Protein AF-A0A8B6H8F3-F1 (afdb_monomer_lite)

Sequence (132 aa):
MKYHPSCLAAVYNKERSKRQTDIESSCTQEETIMKETGLAELVHSTRLKDKLLQKMPELEAHLKGRDVLLMFEKDIGPAIAFACDYNDTMHMAKTAEMIRCQLATTKTTFSGSLVSDDIDDSIPPPLLQLVK

pLDDT: mean 70.2, std 11.91, range [37.97, 85.44]

Organism: Mytilus galloprovincialis (NCBI:txid29158)

Structure (mmCIF, N/CA/C/O backbone):
data_AF-A0A8B6H8F3-F1
#
_entry.id   AF-A0A8B6H8F3-F1
#
loop_
_atom_site.group_PDB
_atom_site.id
_atom_site.type_symbol
_atom_site.label_atom_id
_atom_site.label_alt_id
_atom_site.label_comp_id
_atom_site.label_asym_id
_atom_site.label_entity_id
_atom_site.label_seq_id
_atom_site.pdbx_PDB_ins_code
_atom_site.Cartn_x
_atom_site.Cartn_y
_atom_site.Cartn_z
_atom_site.occupancy
_atom_site.B_iso_or_equiv
_atom_site.auth_seq_id
_atom_site.auth_comp_id
_atom_site.auth_asym_id
_atom_site.auth_atom_id
_atom_site.pdbx_PDB_model_num
ATOM 1 N N . MET A 1 1 ? 35.974 -0.653 16.457 1.00 53.94 1 MET A N 1
ATOM 2 C CA . MET A 1 1 ? 35.340 0.371 17.316 1.00 53.94 1 MET A CA 1
ATOM 3 C C . MET A 1 1 ? 34.007 -0.178 17.800 1.00 53.94 1 MET A C 1
ATOM 5 O O . MET A 1 1 ? 33.231 -0.618 16.964 1.00 53.94 1 MET A O 1
ATOM 9 N N . LYS A 1 2 ? 33.765 -0.244 19.114 1.00 70.00 2 LYS A N 1
ATOM 10 C CA . LYS A 1 2 ? 32.472 -0.672 19.673 1.00 70.00 2 LYS A CA 1
ATOM 11 C C . LYS A 1 2 ? 31.734 0.590 20.115 1.00 70.00 2 LYS A C 1
ATOM 13 O O . LYS A 1 2 ? 32.241 1.309 20.970 1.00 70.00 2 LYS A O 1
ATOM 18 N N . TYR A 1 3 ? 30.608 0.901 19.481 1.00 75.88 3 TYR A N 1
ATOM 19 C CA . TYR A 1 3 ? 29.806 2.065 19.853 1.00 75.88 3 TYR A CA 1
ATOM 20 C C . TYR A 1 3 ? 29.214 1.865 21.248 1.00 75.88 3 TYR A C 1
ATOM 22 O O . TYR A 1 3 ? 28.770 0.767 21.587 1.00 75.88 3 TYR A O 1
ATOM 30 N N . HIS A 1 4 ? 29.214 2.924 22.056 1.00 79.69 4 HIS A N 1
ATOM 31 C CA . HIS A 1 4 ? 28.577 2.889 23.365 1.00 79.69 4 HIS A CA 1
ATOM 32 C C . HIS A 1 4 ? 27.045 2.815 23.187 1.00 79.69 4 HIS A C 1
ATOM 34 O O . HIS A 1 4 ? 26.509 3.536 22.338 1.00 79.69 4 HIS A O 1
ATOM 40 N N . PRO A 1 5 ? 26.318 1.996 23.970 1.00 76.19 5 PRO A N 1
ATOM 41 C CA . PRO A 1 5 ? 24.868 1.826 23.835 1.00 76.19 5 PRO A CA 1
ATOM 42 C C . PRO A 1 5 ? 24.072 3.137 23.877 1.00 76.19 5 PRO A C 1
ATOM 44 O O . PRO A 1 5 ? 23.088 3.281 23.156 1.00 76.19 5 PRO A O 1
ATOM 47 N N . SER A 1 6 ? 24.529 4.130 24.649 1.00 77.19 6 SER A N 1
ATOM 48 C CA . SER A 1 6 ? 23.889 5.454 24.688 1.00 77.19 6 SER A CA 1
ATOM 49 C C . SER A 1 6 ? 23.981 6.208 23.358 1.00 77.19 6 SER A C 1
ATOM 51 O O . SER A 1 6 ? 23.040 6.907 22.994 1.00 77.19 6 SER A O 1
ATOM 53 N N . CYS A 1 7 ? 25.065 6.038 22.594 1.00 78.94 7 CYS A N 1
ATOM 54 C CA . CYS A 1 7 ? 25.201 6.648 21.273 1.00 78.94 7 CYS A CA 1
ATOM 55 C C . CYS A 1 7 ? 24.266 5.985 20.258 1.00 78.94 7 CYS A C 1
ATOM 57 O O . CYS A 1 7 ? 23.663 6.679 19.446 1.00 78.94 7 CYS A O 1
ATOM 59 N N . LEU A 1 8 ? 24.098 4.661 20.324 1.00 77.25 8 LEU A N 1
ATOM 60 C CA . LEU A 1 8 ? 23.145 3.949 19.468 1.00 77.25 8 LEU A CA 1
ATOM 61 C C . LEU A 1 8 ? 21.700 4.331 19.799 1.00 77.25 8 LEU A C 1
ATOM 63 O O . LEU A 1 8 ? 20.919 4.582 18.885 1.00 77.25 8 LEU A O 1
ATOM 67 N N . ALA A 1 9 ? 21.366 4.457 21.086 1.00 81.94 9 ALA A N 1
ATOM 68 C CA . ALA A 1 9 ? 20.061 4.944 21.522 1.00 81.94 9 ALA A CA 1
ATOM 69 C C . ALA A 1 9 ? 19.807 6.382 21.043 1.00 81.94 9 ALA A C 1
ATOM 71 O O . ALA A 1 9 ? 18.730 6.679 20.538 1.00 81.94 9 ALA A O 1
ATOM 72 N N . ALA A 1 10 ? 20.809 7.262 21.126 1.00 84.69 10 ALA A N 1
ATOM 73 C CA . ALA A 1 10 ? 20.698 8.633 20.637 1.00 84.69 10 ALA A CA 1
ATOM 74 C C . ALA A 1 10 ? 20.494 8.697 19.114 1.00 84.69 10 ALA A C 1
ATOM 76 O O . ALA A 1 10 ? 19.659 9.467 18.644 1.00 84.69 10 ALA A O 1
ATOM 77 N N . VAL A 1 11 ? 21.210 7.873 18.340 1.00 81.56 11 VAL A N 1
ATOM 78 C CA . VAL A 1 11 ? 21.042 7.788 16.879 1.00 81.56 11 VAL A CA 1
ATOM 79 C C . VAL A 1 11 ? 19.667 7.230 16.520 1.00 81.56 11 VAL A C 1
ATOM 81 O O . VAL A 1 11 ? 18.982 7.812 15.684 1.00 81.56 11 VAL A O 1
ATOM 84 N N . TYR A 1 12 ? 19.228 6.160 17.187 1.00 75.94 12 TYR A N 1
ATOM 85 C CA . TYR A 1 12 ? 17.900 5.582 16.988 1.00 75.94 12 TYR A CA 1
ATOM 86 C C . TYR A 1 12 ? 16.791 6.590 17.309 1.00 75.94 12 TYR A C 1
ATOM 88 O O . TYR A 1 12 ? 15.890 6.789 16.499 1.00 75.94 12 TYR A O 1
ATOM 96 N N . ASN A 1 13 ? 16.889 7.277 18.449 1.00 77.56 13 ASN A N 1
ATOM 97 C CA . ASN A 1 13 ? 15.908 8.277 18.863 1.00 77.56 13 ASN A CA 1
ATOM 98 C C . ASN A 1 13 ? 15.883 9.468 17.901 1.00 77.56 13 ASN A C 1
ATOM 100 O O . ASN A 1 13 ? 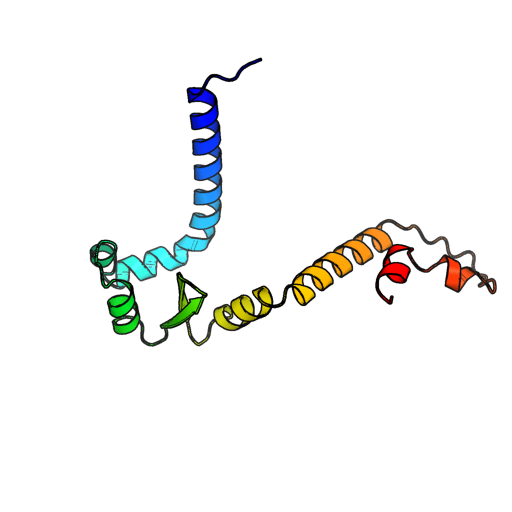14.809 9.919 17.525 1.00 77.56 13 ASN A O 1
ATOM 104 N N . LYS A 1 14 ? 17.050 9.931 17.438 1.00 80.12 14 LYS A N 1
ATOM 105 C CA . LYS A 1 14 ? 17.154 11.010 16.450 1.00 80.12 14 LYS A CA 1
ATOM 106 C C . LYS A 1 14 ? 16.512 10.627 15.119 1.00 80.12 14 LYS A C 1
ATOM 108 O O . LYS A 1 14 ? 15.786 11.430 14.543 1.00 80.12 14 LYS A O 1
ATOM 113 N N . GLU A 1 15 ? 16.764 9.415 14.635 1.00 72.31 15 GLU A N 1
ATOM 114 C CA . GLU A 1 15 ? 16.216 8.957 13.358 1.00 72.31 15 GLU A CA 1
ATOM 115 C C . GLU A 1 15 ? 14.720 8.646 13.448 1.00 72.31 15 GLU A C 1
ATOM 117 O O . GLU A 1 15 ? 13.972 8.899 12.505 1.00 72.31 15 GLU A O 1
ATOM 122 N N . ARG A 1 16 ? 14.263 8.188 14.618 1.00 66.62 16 ARG A N 1
ATOM 123 C CA . ARG A 1 16 ? 12.843 8.064 14.942 1.00 66.62 16 ARG A CA 1
ATOM 124 C C . ARG A 1 16 ? 12.152 9.429 14.945 1.00 66.62 16 ARG A C 1
ATOM 126 O O . ARG A 1 16 ? 11.123 9.556 14.295 1.00 66.62 16 ARG A O 1
ATOM 133 N N . SER A 1 17 ? 12.728 10.442 15.595 1.00 65.81 17 SER A N 1
ATOM 134 C CA . SER A 1 17 ? 12.160 11.797 15.630 1.00 65.81 17 SER A CA 1
ATOM 135 C C . SER A 1 17 ? 12.055 12.433 14.245 1.00 65.81 17 SER A C 1
ATOM 137 O O . SER A 1 17 ? 11.040 13.049 13.961 1.00 65.81 17 SER A O 1
ATOM 139 N N . LYS A 1 18 ? 13.041 12.242 13.356 1.00 66.06 18 LYS A N 1
ATOM 140 C CA . LYS A 1 18 ? 12.957 12.747 11.971 1.00 66.06 18 LYS A CA 1
ATOM 141 C C . LYS A 1 18 ? 11.815 12.111 11.177 1.00 66.06 18 LYS A C 1
ATOM 143 O O . LYS A 1 18 ? 11.048 12.807 10.529 1.00 66.06 18 LYS A O 1
ATOM 148 N N . ARG A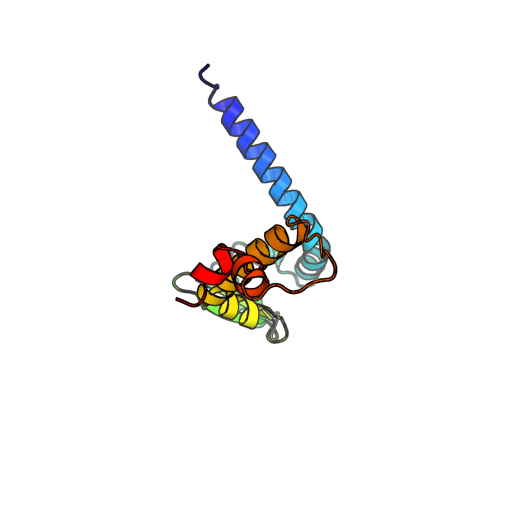 1 19 ? 11.655 10.786 11.275 1.00 58.12 19 ARG A N 1
ATOM 149 C CA . ARG A 1 19 ? 10.524 10.093 10.634 1.00 58.12 19 ARG A CA 1
ATOM 150 C C . ARG A 1 19 ? 9.186 10.568 11.192 1.00 58.12 19 ARG A C 1
ATOM 152 O O . ARG A 1 19 ? 8.205 10.614 10.465 1.00 58.12 19 ARG A O 1
ATOM 159 N N . GLN A 1 20 ? 9.158 10.921 12.474 1.00 54.88 20 GLN A N 1
ATOM 160 C CA . GLN A 1 20 ? 7.976 11.458 13.130 1.00 54.88 20 GLN A CA 1
ATOM 161 C C . GLN A 1 20 ? 7.644 12.866 12.625 1.00 54.88 20 GLN A C 1
ATOM 163 O O . GLN A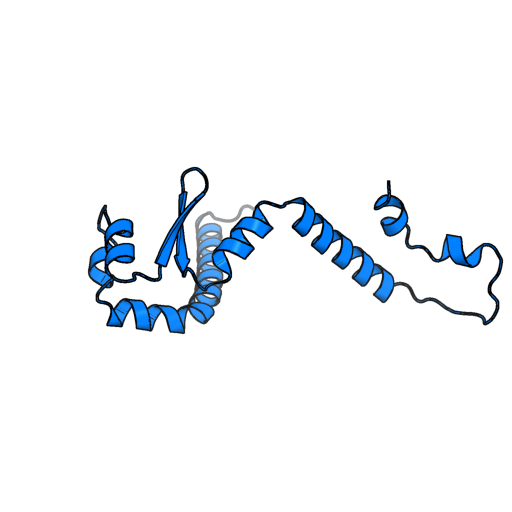 1 20 ? 6.490 13.105 12.309 1.00 54.88 20 GLN A O 1
ATOM 168 N N . THR A 1 21 ? 8.638 13.735 12.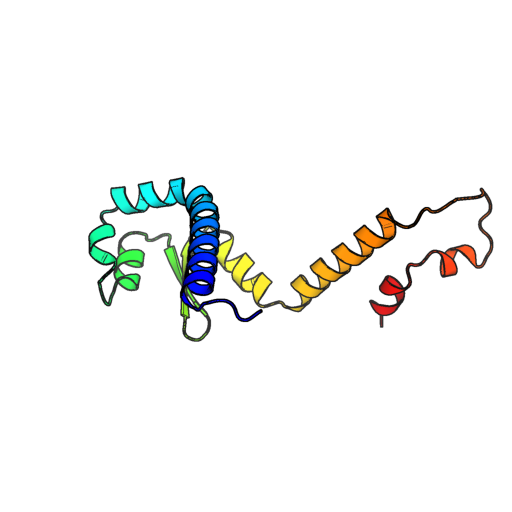406 1.00 52.91 21 THR A N 1
ATOM 169 C CA . THR A 1 21 ? 8.418 15.060 11.798 1.00 52.91 21 THR A CA 1
ATOM 170 C C . THR A 1 21 ? 7.990 14.985 10.330 1.00 52.91 21 THR A C 1
ATOM 172 O O . THR A 1 21 ? 7.167 15.787 9.893 1.00 52.91 21 THR A O 1
ATOM 175 N N . ASP A 1 22 ? 8.493 14.004 9.573 1.00 49.94 22 ASP A N 1
ATOM 176 C CA . ASP A 1 22 ? 8.086 13.790 8.177 1.00 49.94 22 ASP A CA 1
ATOM 177 C C . ASP A 1 22 ? 6.616 13.330 8.097 1.00 49.94 22 ASP A C 1
ATOM 179 O O . ASP A 1 22 ? 5.857 13.820 7.262 1.00 49.94 22 ASP A O 1
ATOM 183 N N . ILE A 1 23 ? 6.179 12.470 9.026 1.00 48.31 23 ILE A N 1
ATOM 184 C CA . ILE A 1 23 ? 4.777 12.041 9.170 1.00 48.31 23 ILE A CA 1
ATOM 185 C C . ILE A 1 23 ? 3.899 13.185 9.715 1.00 48.31 23 ILE A C 1
ATOM 187 O O . ILE A 1 23 ? 2.814 13.432 9.191 1.00 48.31 23 ILE A O 1
ATOM 191 N N . GLU A 1 24 ? 4.366 13.941 10.710 1.00 44.38 24 GLU A N 1
ATOM 192 C CA . GLU A 1 24 ? 3.644 15.079 11.299 1.00 44.38 24 GLU A CA 1
ATOM 193 C C . GLU A 1 24 ? 3.417 16.215 10.287 1.00 44.38 24 GLU A C 1
ATOM 195 O O . GLU A 1 24 ? 2.367 16.856 10.307 1.00 44.38 24 GLU A O 1
ATOM 200 N N . SER A 1 25 ? 4.334 16.412 9.331 1.00 44.91 25 SER A N 1
ATOM 201 C CA . SER A 1 25 ? 4.149 17.383 8.243 1.00 44.91 25 SER A CA 1
ATOM 202 C C . SER A 1 25 ? 2.998 17.022 7.290 1.00 44.91 25 SER A C 1
ATOM 204 O O . SER A 1 25 ? 2.372 17.923 6.734 1.00 44.91 25 SER A O 1
ATOM 206 N N . SER A 1 26 ? 2.642 15.734 7.182 1.00 43.88 26 SER A N 1
ATOM 207 C CA . SER A 1 26 ? 1.417 15.269 6.505 1.00 43.88 26 SER A CA 1
ATOM 208 C C . SER A 1 26 ? 0.169 15.264 7.409 1.00 43.88 26 SER A C 1
ATOM 210 O O . SER A 1 26 ? -0.948 15.271 6.904 1.00 43.88 26 SER A O 1
ATOM 212 N N . CYS A 1 27 ? 0.350 15.320 8.735 1.00 38.22 27 CYS A N 1
ATOM 213 C CA . CYS A 1 27 ? -0.683 15.174 9.776 1.00 38.22 27 CYS A CA 1
ATOM 214 C C . CYS A 1 27 ? -1.265 16.512 10.286 1.00 38.22 27 CYS A C 1
ATOM 216 O O . CYS A 1 27 ? -2.216 16.538 11.065 1.00 38.22 27 CYS A O 1
ATOM 218 N N . THR A 1 28 ? -0.739 17.664 9.859 1.00 37.97 28 THR A N 1
ATOM 219 C CA . THR A 1 28 ? -1.227 18.975 10.346 1.00 37.97 28 THR A CA 1
ATOM 220 C C . THR A 1 28 ? -2.683 19.283 9.963 1.00 37.97 28 THR A C 1
ATOM 222 O O . THR A 1 28 ? -3.317 20.118 10.607 1.00 37.97 28 THR A O 1
ATOM 225 N N . GLN A 1 29 ? -3.261 18.583 8.979 1.00 45.75 29 GLN A N 1
ATOM 226 C CA . GLN A 1 29 ? -4.700 18.664 8.687 1.00 45.75 29 GLN A CA 1
ATOM 227 C C . GLN A 1 29 ? -5.547 17.727 9.570 1.00 45.75 29 GLN A C 1
ATOM 229 O O . GLN A 1 29 ? -6.678 18.069 9.909 1.00 45.75 29 GLN A O 1
ATOM 234 N N . GLU A 1 30 ? -4.997 16.598 10.022 1.00 48.75 30 GLU A N 1
ATOM 235 C CA . GLU A 1 30 ? -5.707 15.597 10.835 1.00 48.75 30 GLU A CA 1
ATOM 236 C C . GLU A 1 30 ? -5.770 15.983 12.325 1.00 48.75 30 GLU A C 1
ATOM 238 O O . GLU A 1 30 ? -6.748 15.689 13.019 1.00 48.75 30 GLU A O 1
ATOM 243 N N . GLU A 1 31 ? -4.769 16.714 12.828 1.00 45.38 31 GLU A N 1
ATOM 244 C CA . GLU A 1 31 ? -4.734 17.175 14.223 1.00 45.38 31 GLU A CA 1
ATOM 245 C C . GLU A 1 31 ? -5.838 18.199 14.553 1.00 45.38 31 GLU A C 1
ATOM 247 O O . GLU A 1 31 ? -6.345 18.234 15.681 1.00 45.38 31 GLU A O 1
ATOM 252 N N . THR A 1 32 ? -6.262 18.995 13.564 1.00 47.69 32 THR A N 1
ATOM 253 C CA . THR A 1 32 ? -7.399 19.924 13.690 1.00 47.69 32 THR A CA 1
ATOM 254 C C . THR A 1 32 ? -8.706 19.153 13.880 1.00 47.69 32 THR A C 1
ATOM 256 O O . THR A 1 32 ? -9.478 19.451 14.793 1.00 47.69 32 THR A O 1
ATOM 259 N N . ILE A 1 33 ? -8.894 18.076 13.110 1.00 52.25 33 ILE A N 1
ATOM 260 C CA . ILE A 1 33 ? -10.082 17.216 13.174 1.00 52.25 33 ILE A CA 1
ATOM 261 C C . ILE A 1 33 ? -10.164 16.513 14.537 1.00 52.25 33 ILE A C 1
ATOM 263 O O . ILE A 1 33 ? -11.235 16.460 15.144 1.00 52.25 33 ILE A O 1
ATOM 267 N N . MET A 1 34 ? -9.046 16.016 15.079 1.00 50.81 34 MET A N 1
ATOM 268 C CA . MET A 1 34 ? -9.036 15.336 16.385 1.00 50.81 34 MET A CA 1
ATOM 269 C C . MET A 1 34 ? -9.319 16.268 17.576 1.00 50.81 34 MET A C 1
ATOM 271 O O . MET A 1 34 ? -9.938 15.835 18.557 1.00 50.81 34 MET A O 1
ATOM 275 N N . LYS A 1 35 ? -8.900 17.541 17.503 1.00 51.28 35 LYS A N 1
ATOM 276 C CA . LYS A 1 35 ? -9.212 18.554 18.528 1.00 51.28 35 LYS A CA 1
ATOM 277 C C . LYS A 1 35 ? -10.657 19.047 18.439 1.00 51.28 35 LYS A C 1
ATOM 279 O O . LYS A 1 35 ? -11.297 19.171 19.480 1.00 51.28 35 LYS A O 1
ATOM 284 N N . GLU A 1 36 ? -11.196 19.258 17.239 1.00 54.72 36 GLU A N 1
ATOM 285 C CA . GLU A 1 36 ? -12.583 19.719 17.050 1.00 54.72 36 GLU A CA 1
ATOM 286 C C . GLU A 1 36 ? -13.631 18.647 17.390 1.00 54.72 36 GLU A C 1
ATOM 288 O O . GLU A 1 36 ? -14.722 18.963 17.860 1.00 54.72 36 GLU A O 1
ATOM 293 N N . THR A 1 37 ? -13.300 17.363 17.235 1.00 57.25 37 THR A N 1
ATOM 294 C CA . THR A 1 37 ? -14.234 16.247 17.482 1.00 57.25 37 THR A CA 1
ATOM 295 C C . THR A 1 37 ? -14.232 15.729 18.926 1.00 57.25 37 THR A C 1
ATOM 297 O O . THR A 1 37 ? -14.993 14.810 19.256 1.00 57.25 37 THR A O 1
ATOM 300 N N . GLY A 1 38 ? -13.413 16.296 19.823 1.00 59.03 38 GLY A N 1
ATOM 301 C CA . GLY A 1 38 ? -13.334 15.882 21.230 1.00 59.03 38 GLY A CA 1
ATOM 302 C C . GLY A 1 38 ? -12.894 14.422 21.399 1.00 59.03 38 GLY A C 1
ATOM 303 O O . GLY A 1 38 ? -13.462 13.685 22.207 1.00 59.03 38 GLY A O 1
ATOM 304 N N . LEU A 1 39 ? -11.955 13.963 20.564 1.00 60.84 39 LEU A N 1
ATOM 305 C CA . LEU A 1 39 ? -11.440 12.587 20.573 1.00 60.84 39 LEU A CA 1
ATOM 306 C C . LEU A 1 39 ? -10.206 12.410 21.475 1.00 60.84 39 LEU A C 1
ATOM 308 O O . LEU A 1 39 ? -9.846 11.278 21.791 1.00 60.84 39 LEU A O 1
ATOM 312 N N . ALA A 1 40 ? -9.585 13.501 21.935 1.00 57.66 40 ALA A N 1
ATOM 313 C CA . ALA A 1 40 ? -8.373 13.468 22.761 1.00 57.66 40 ALA A CA 1
ATOM 314 C C . ALA A 1 40 ? -8.539 12.670 24.073 1.00 57.66 40 ALA A C 1
ATOM 316 O O . ALA A 1 40 ? -7.620 11.978 24.500 1.00 57.66 40 ALA A O 1
ATOM 317 N N . GLU A 1 41 ? -9.730 12.679 24.679 1.00 60.38 41 GLU A N 1
ATOM 318 C CA . GLU A 1 41 ? -10.031 11.901 25.893 1.00 60.38 41 GLU A CA 1
ATOM 319 C C . GLU A 1 41 ? -10.210 10.392 25.629 1.00 60.38 41 GLU A C 1
ATOM 321 O O . GLU A 1 41 ? -10.278 9.586 26.557 1.00 60.38 41 GLU A O 1
ATOM 326 N N . LEU A 1 42 ? -10.304 9.977 24.361 1.00 56.59 42 LEU A N 1
ATOM 327 C CA . LEU A 1 42 ? -10.643 8.605 23.972 1.00 56.59 42 LEU A CA 1
ATOM 328 C C . LEU A 1 42 ? -9.430 7.728 23.675 1.00 56.59 42 LEU A C 1
ATOM 330 O O . LEU A 1 42 ? -9.584 6.503 23.620 1.00 56.59 42 LEU A O 1
ATOM 334 N N . VAL A 1 43 ? -8.250 8.338 23.533 1.00 56.62 43 VAL A N 1
ATOM 335 C CA . VAL A 1 43 ? -6.974 7.701 23.162 1.00 56.62 43 VAL A CA 1
ATOM 336 C C . VAL A 1 43 ? -6.594 6.557 24.116 1.00 56.62 43 VAL A C 1
ATOM 338 O O . VAL A 1 43 ? -5.926 5.609 23.715 1.00 56.62 43 VAL A O 1
ATOM 341 N N . HIS A 1 44 ? -7.089 6.583 25.357 1.00 54.84 44 HIS A N 1
ATOM 342 C CA . HIS A 1 44 ? -6.844 5.550 26.371 1.00 54.84 44 HIS A CA 1
ATOM 343 C C . HIS A 1 44 ? -8.038 4.620 26.633 1.00 54.84 44 HIS A C 1
ATOM 345 O O . HIS A 1 44 ? -8.044 3.876 27.613 1.00 54.84 44 HIS A O 1
ATOM 351 N N . SER A 1 45 ? -9.070 4.643 25.786 1.00 58.59 45 SER A N 1
ATOM 352 C CA . SER A 1 45 ? -10.247 3.794 25.975 1.00 58.59 45 SER A CA 1
ATOM 353 C C . SER A 1 45 ? -10.113 2.455 25.245 1.00 58.59 45 SER A C 1
ATOM 355 O O . SER A 1 45 ? -9.786 2.399 24.062 1.00 58.59 45 SER A O 1
ATOM 357 N N . THR A 1 46 ? -10.475 1.361 25.921 1.00 68.31 46 THR A N 1
ATOM 358 C CA . THR A 1 46 ? -10.540 -0.003 25.353 1.00 68.31 46 THR A CA 1
ATOM 359 C C . THR A 1 46 ? -11.550 -0.154 24.205 1.00 68.31 46 THR A C 1
ATOM 361 O O . THR A 1 46 ? -11.642 -1.216 23.599 1.00 68.31 46 THR A O 1
ATOM 364 N N . ARG A 1 47 ? -12.316 0.904 23.899 1.00 77.38 47 ARG A N 1
ATOM 365 C CA . ARG A 1 47 ? -13.365 0.955 22.868 1.00 77.38 47 ARG A CA 1
ATOM 366 C C . ARG A 1 47 ? -13.178 2.130 21.906 1.00 77.38 47 ARG A C 1
ATOM 368 O O . ARG A 1 47 ? -14.154 2.610 21.336 1.00 77.38 47 ARG A O 1
ATOM 375 N N . LEU A 1 48 ? -11.945 2.617 21.745 1.00 82.19 48 LEU A N 1
ATOM 376 C CA . LEU A 1 48 ? -11.638 3.750 20.867 1.00 82.19 48 LEU A CA 1
ATOM 377 C C . LEU A 1 48 ? -12.194 3.537 19.450 1.00 82.19 48 LEU A C 1
ATOM 379 O O . LEU A 1 48 ? -12.851 4.428 18.924 1.00 82.19 48 LEU A O 1
ATOM 383 N N . LYS A 1 49 ? -12.031 2.330 18.891 1.00 83.44 49 LYS A N 1
ATOM 384 C CA . LYS A 1 49 ? -12.593 1.940 17.589 1.00 83.44 49 LYS A CA 1
ATOM 385 C C . LYS A 1 49 ? -14.102 2.200 17.506 1.00 83.44 49 LYS A C 1
ATOM 387 O O . LYS A 1 49 ? -14.547 2.914 16.618 1.00 83.44 49 LYS A O 1
ATOM 392 N N . ASP A 1 50 ? -14.881 1.655 18.443 1.00 85.19 50 ASP A N 1
ATOM 393 C CA . ASP A 1 50 ? -16.348 1.772 18.431 1.00 85.19 50 ASP A CA 1
ATOM 394 C C . ASP A 1 50 ? -16.792 3.241 18.529 1.00 85.19 50 ASP A C 1
ATOM 396 O O . ASP A 1 50 ? -17.752 3.658 17.887 1.00 85.19 50 ASP A O 1
ATOM 400 N N . LYS A 1 51 ? -16.067 4.047 19.313 1.00 83.69 51 LYS A N 1
ATOM 401 C CA . LYS A 1 51 ? -16.368 5.472 19.486 1.00 83.69 51 LYS A CA 1
ATOM 402 C C . LYS A 1 51 ? -15.991 6.318 18.272 1.00 83.69 51 LYS A C 1
ATOM 404 O O . LYS A 1 51 ? -16.691 7.286 17.987 1.00 83.69 51 LYS A O 1
ATOM 409 N N . LEU A 1 52 ? -14.911 5.969 17.572 1.00 84.75 52 LEU A N 1
ATOM 410 C CA . LEU A 1 52 ? -14.531 6.614 16.315 1.00 84.75 52 LEU A CA 1
ATOM 411 C C . LEU A 1 52 ? -15.603 6.378 15.252 1.00 84.75 52 LEU A C 1
ATOM 413 O O . LEU A 1 52 ? -16.105 7.343 14.687 1.00 84.75 52 LEU A O 1
ATOM 417 N N . LEU A 1 53 ? -16.040 5.127 15.085 1.00 84.56 53 LEU A N 1
ATOM 418 C CA . LEU A 1 53 ? -17.122 4.772 14.160 1.00 84.56 53 LEU A CA 1
ATOM 419 C C . LEU A 1 53 ? -18.450 5.465 14.516 1.00 84.56 53 LEU A C 1
ATOM 421 O O . LEU A 1 53 ? -19.206 5.851 13.634 1.00 84.56 53 LEU A O 1
ATOM 425 N N . GLN A 1 54 ? -18.737 5.671 15.808 1.00 84.75 54 GLN A N 1
ATOM 426 C CA . GLN A 1 54 ? -19.938 6.397 16.236 1.00 84.75 54 GLN A CA 1
ATOM 427 C C . GLN A 1 54 ? -19.877 7.898 15.911 1.00 84.75 54 GLN A C 1
ATOM 429 O O . GLN A 1 54 ? -20.900 8.494 15.578 1.00 84.75 54 GLN A O 1
ATOM 434 N N . LYS A 1 55 ? -18.706 8.529 16.064 1.00 84.31 55 LYS A N 1
ATOM 435 C CA . LYS A 1 55 ? -18.538 9.971 15.821 1.00 84.31 55 LYS A CA 1
ATOM 436 C C . LYS A 1 55 ? -18.325 10.308 14.344 1.00 84.31 55 LYS A C 1
ATOM 438 O O . LYS A 1 55 ? -18.638 11.426 13.948 1.00 84.31 55 LYS A O 1
ATOM 443 N N . MET A 1 56 ? -17.798 9.376 13.555 1.00 84.75 56 MET A N 1
ATOM 444 C CA . MET A 1 56 ? -17.467 9.561 12.142 1.00 84.75 56 MET A CA 1
ATOM 445 C C . MET A 1 56 ? -18.147 8.460 11.317 1.00 84.75 56 MET A C 1
ATOM 447 O O . MET A 1 56 ? -17.541 7.418 11.087 1.00 84.75 56 MET A O 1
ATOM 451 N N . PRO A 1 57 ? -19.402 8.664 10.875 1.00 82.00 57 PRO A N 1
ATOM 452 C CA . PRO A 1 57 ? -20.162 7.636 10.161 1.00 82.00 57 PRO A CA 1
ATOM 453 C C . PRO A 1 57 ? -19.611 7.321 8.764 1.00 82.00 57 PRO A C 1
ATOM 455 O O . PRO A 1 57 ? -19.940 6.281 8.214 1.00 82.00 57 PRO A O 1
ATOM 458 N N . GLU A 1 58 ? -18.777 8.198 8.198 1.00 83.06 58 GLU A N 1
ATOM 459 C CA . GLU A 1 58 ? -18.079 7.959 6.925 1.00 83.06 58 GLU A CA 1
ATOM 460 C C . GLU A 1 58 ? -16.835 7.064 7.083 1.00 83.06 58 GLU A C 1
ATOM 462 O O . GLU A 1 58 ? -16.201 6.722 6.088 1.00 83.06 58 GLU A O 1
ATOM 467 N N . LEU A 1 59 ? -16.452 6.725 8.320 1.00 84.50 59 LEU A N 1
ATOM 468 C CA . LEU A 1 59 ? -15.291 5.899 8.636 1.00 84.50 59 LEU A CA 1
ATOM 469 C C . LEU A 1 59 ? -15.706 4.425 8.724 1.00 84.50 59 LEU A C 1
ATOM 471 O O . LEU A 1 59 ? -16.588 4.061 9.499 1.00 84.50 59 LEU A O 1
ATOM 475 N N . GLU A 1 60 ? -15.019 3.566 7.985 1.00 84.25 60 GLU A N 1
ATOM 476 C CA . GLU A 1 60 ? -15.237 2.124 7.939 1.00 84.25 60 GLU A CA 1
ATOM 477 C C . GLU A 1 60 ? -14.076 1.356 8.576 1.00 84.25 60 GLU A C 1
ATOM 479 O O . GLU A 1 60 ? -12.917 1.776 8.543 1.00 84.25 60 GLU A O 1
ATOM 484 N N . ALA A 1 61 ? -14.388 0.202 9.172 1.00 84.81 61 ALA A N 1
ATOM 485 C CA . ALA A 1 61 ? -13.408 -0.680 9.795 1.00 84.81 61 ALA A CA 1
ATOM 486 C C . ALA A 1 61 ? -13.158 -1.924 8.938 1.00 84.81 61 ALA A C 1
ATOM 488 O O . ALA A 1 61 ? -14.032 -2.778 8.799 1.00 84.81 61 ALA A O 1
ATOM 489 N N . HIS A 1 62 ? -11.928 -2.075 8.453 1.00 80.56 62 HIS A N 1
ATOM 490 C CA . HIS A 1 62 ? -11.489 -3.222 7.665 1.00 80.56 62 HIS A CA 1
ATOM 491 C C . HIS A 1 62 ? -10.554 -4.107 8.482 1.00 80.56 62 HIS A C 1
ATOM 493 O O . HIS A 1 62 ? -9.563 -3.654 9.059 1.00 80.56 62 HIS A O 1
ATOM 499 N N . LEU A 1 63 ? -10.862 -5.401 8.524 1.00 81.06 63 LEU A N 1
ATOM 500 C CA . LEU A 1 63 ? -10.027 -6.392 9.191 1.00 81.06 63 LEU A CA 1
ATOM 501 C C . LEU A 1 63 ? -8.840 -6.754 8.294 1.00 81.06 63 LEU A C 1
ATOM 503 O O . LEU A 1 63 ? -9.033 -7.228 7.177 1.00 81.06 63 LEU A O 1
ATOM 507 N N . LYS A 1 64 ? -7.616 -6.593 8.806 1.00 75.12 64 LYS A N 1
ATOM 508 C CA . LYS A 1 64 ? -6.387 -7.067 8.161 1.00 75.12 64 LYS A CA 1
ATOM 509 C C . LYS A 1 64 ? -5.650 -8.016 9.103 1.00 75.12 64 LYS A C 1
ATOM 511 O O . LYS A 1 64 ? -4.758 -7.637 9.860 1.00 75.12 64 LYS A O 1
ATOM 516 N N . GLY A 1 65 ? -6.051 -9.286 9.072 1.00 80.19 65 GLY A N 1
ATOM 517 C CA . GLY A 1 65 ? -5.500 -10.315 9.951 1.00 80.19 65 GLY A CA 1
ATOM 518 C C . GLY A 1 65 ? -5.839 -10.052 11.421 1.00 80.19 65 GLY A C 1
ATOM 519 O O . GLY A 1 65 ? -6.991 -10.195 11.819 1.00 80.19 65 GLY A O 1
ATOM 520 N N . ARG A 1 66 ? -4.828 -9.705 12.230 1.00 78.81 66 ARG A N 1
ATOM 521 C CA . ARG A 1 66 ? -5.005 -9.358 13.656 1.00 78.81 66 ARG A CA 1
ATOM 522 C C . ARG A 1 66 ? -5.284 -7.873 13.894 1.00 78.81 66 ARG A C 1
ATOM 524 O O . ARG A 1 66 ? -5.718 -7.528 14.990 1.00 78.81 66 ARG A O 1
ATOM 531 N N . ASP A 1 67 ? -5.061 -7.034 12.888 1.00 78.06 67 ASP A N 1
ATOM 532 C CA . ASP A 1 67 ? -5.207 -5.587 12.991 1.00 78.06 67 ASP A CA 1
ATOM 533 C C . ASP A 1 67 ? -6.531 -5.119 12.373 1.00 78.06 67 ASP A C 1
ATOM 535 O O . ASP A 1 67 ? -7.113 -5.780 11.507 1.00 78.06 67 ASP A O 1
ATOM 539 N N . VAL A 1 68 ? -7.011 -3.957 12.823 1.00 80.88 68 VAL A N 1
ATOM 540 C CA . VAL A 1 68 ? -8.206 -3.293 12.285 1.00 80.88 68 VAL A CA 1
ATOM 541 C C . VAL A 1 68 ? -7.794 -1.936 11.735 1.00 80.88 68 VAL A C 1
ATOM 543 O O . VAL A 1 68 ? -7.342 -1.077 12.490 1.00 80.88 68 VAL A O 1
ATOM 546 N N . LEU A 1 69 ? -7.948 -1.752 10.427 1.00 81.38 69 LEU A N 1
ATOM 547 C CA . LEU A 1 69 ? -7.685 -0.495 9.737 1.00 81.38 69 LEU A CA 1
ATOM 548 C C . LEU A 1 69 ? -8.976 0.320 9.675 1.00 81.38 69 LEU A C 1
ATOM 550 O O . LEU A 1 69 ? -10.014 -0.209 9.286 1.00 81.38 69 LEU A O 1
ATOM 554 N N . LEU A 1 70 ? -8.909 1.593 10.057 1.00 83.81 70 LEU A N 1
ATOM 555 C CA . LEU A 1 70 ? -10.010 2.542 9.906 1.00 83.81 70 LEU A CA 1
ATOM 556 C C . LEU A 1 70 ? -9.725 3.430 8.692 1.00 83.81 70 LEU A C 1
ATOM 558 O O . LEU A 1 70 ? -8.633 3.988 8.605 1.00 83.81 70 LEU A O 1
ATOM 562 N N . MET A 1 71 ? -10.668 3.544 7.762 1.00 81.44 71 MET A N 1
ATOM 563 C CA . MET A 1 71 ? -10.525 4.361 6.549 1.00 81.44 71 MET A CA 1
ATOM 564 C C . MET A 1 71 ? -11.870 4.941 6.131 1.00 81.44 71 MET A C 1
ATOM 566 O O . MET A 1 71 ? -12.899 4.337 6.414 1.00 81.44 71 MET A O 1
ATOM 570 N N . PHE A 1 72 ? -11.885 6.101 5.480 1.00 81.69 72 PHE A N 1
ATOM 571 C CA . PHE A 1 72 ? -13.140 6.663 4.989 1.00 81.69 72 PHE A CA 1
ATOM 572 C C . PHE A 1 72 ? -13.644 5.894 3.764 1.00 81.69 72 PHE A C 1
ATOM 574 O O . PHE A 1 72 ? -12.852 5.523 2.899 1.00 81.69 72 PHE A O 1
ATOM 581 N N . GLU A 1 73 ? -14.961 5.705 3.663 1.00 72.31 73 GLU A N 1
ATOM 582 C CA . GLU A 1 73 ? -15.625 4.999 2.550 1.00 72.31 73 GLU A CA 1
ATOM 583 C C . GLU A 1 73 ? -15.239 5.588 1.180 1.00 72.31 73 GLU A C 1
ATOM 585 O O . GLU A 1 73 ? -15.065 4.876 0.192 1.00 72.31 73 GLU A O 1
ATOM 590 N N . LYS A 1 74 ? -15.070 6.914 1.128 1.00 73.06 74 LYS A N 1
ATOM 591 C CA . LYS A 1 74 ? -14.725 7.662 -0.091 1.00 73.06 74 LYS A CA 1
ATOM 592 C C . LYS A 1 74 ? -13.222 7.734 -0.364 1.00 73.06 74 LYS A C 1
ATOM 594 O O . LYS A 1 74 ? -12.836 8.203 -1.435 1.00 73.06 74 LYS A O 1
ATOM 599 N N . ASP A 1 75 ? -12.383 7.318 0.580 1.00 66.81 75 ASP A N 1
ATOM 600 C CA . ASP A 1 75 ? -10.936 7.405 0.427 1.00 66.81 75 ASP A CA 1
ATOM 601 C C . ASP A 1 75 ? -10.373 6.234 -0.375 1.00 66.81 75 ASP A C 1
ATOM 603 O O . ASP A 1 75 ? -10.937 5.151 -0.461 1.00 66.81 75 ASP A O 1
ATOM 607 N N . ILE A 1 76 ? -9.181 6.441 -0.934 1.00 66.38 76 ILE A N 1
ATOM 608 C CA . ILE A 1 76 ? -8.434 5.445 -1.722 1.00 66.38 76 ILE A CA 1
ATOM 609 C C . ILE A 1 76 ? -7.918 4.296 -0.827 1.00 66.38 76 ILE A C 1
ATOM 611 O O . ILE A 1 76 ? -7.322 3.342 -1.318 1.00 66.38 76 ILE A O 1
ATOM 615 N N . GLY A 1 77 ? -8.144 4.361 0.490 1.00 66.44 77 GLY A N 1
ATOM 616 C CA . GLY A 1 77 ? -7.697 3.390 1.490 1.00 66.44 77 GLY A CA 1
ATOM 617 C C . GLY A 1 77 ? -8.017 1.930 1.145 1.00 66.44 77 GLY A C 1
ATOM 618 O O . GLY A 1 77 ? -7.084 1.122 1.143 1.00 66.44 77 GLY A O 1
ATOM 619 N N . PRO A 1 78 ? -9.264 1.571 0.775 1.00 67.06 78 PRO A N 1
ATOM 620 C CA . PRO A 1 78 ? -9.612 0.204 0.399 1.00 67.06 78 PRO A CA 1
ATOM 621 C C . PRO A 1 78 ? -8.893 -0.229 -0.880 1.00 67.06 78 PRO A C 1
ATOM 623 O O . PRO A 1 78 ? -8.404 -1.352 -0.965 1.00 67.06 78 PRO A O 1
ATOM 626 N N . ALA A 1 79 ? -8.767 0.672 -1.858 1.00 64.81 79 ALA A N 1
ATOM 627 C CA . ALA A 1 79 ? -8.075 0.403 -3.115 1.00 64.81 79 ALA A CA 1
ATOM 628 C C . ALA A 1 79 ? -6.557 0.242 -2.922 1.00 64.81 79 ALA A C 1
ATOM 630 O O . ALA A 1 79 ? -5.953 -0.620 -3.554 1.00 64.81 79 ALA A O 1
ATOM 631 N N . ILE A 1 80 ? -5.942 1.012 -2.018 1.00 65.00 80 ILE A N 1
ATOM 632 C CA . ILE A 1 80 ? -4.529 0.876 -1.639 1.00 65.00 80 ILE A CA 1
ATOM 633 C C . ILE A 1 80 ? -4.322 -0.414 -0.848 1.00 65.00 80 ILE A C 1
ATOM 635 O O . ILE A 1 80 ? -3.412 -1.173 -1.162 1.00 65.00 80 ILE A O 1
ATOM 639 N N . ALA A 1 81 ? -5.169 -0.702 0.143 1.00 68.56 81 ALA A N 1
ATOM 640 C CA . ALA A 1 81 ? -5.094 -1.936 0.919 1.00 68.56 81 ALA A CA 1
ATOM 641 C C . ALA A 1 81 ? -5.223 -3.170 0.015 1.00 68.56 81 ALA A C 1
ATOM 643 O O . ALA A 1 81 ? -4.439 -4.107 0.155 1.00 68.56 81 ALA A O 1
ATOM 644 N N . PHE A 1 82 ? -6.146 -3.123 -0.950 1.00 66.88 82 PHE A N 1
ATOM 645 C CA . PHE A 1 82 ? -6.309 -4.138 -1.983 1.00 66.88 82 PHE A CA 1
ATOM 646 C C . PHE A 1 82 ? -5.082 -4.219 -2.899 1.00 66.88 82 PHE A C 1
ATOM 648 O O . PHE A 1 82 ? -4.542 -5.301 -3.092 1.00 66.88 82 PHE A O 1
ATOM 655 N N . ALA A 1 83 ? -4.571 -3.096 -3.411 1.00 63.56 83 ALA A N 1
ATOM 656 C CA . ALA A 1 83 ? -3.372 -3.077 -4.251 1.00 63.56 83 ALA A CA 1
ATOM 657 C C . ALA A 1 83 ? -2.124 -3.607 -3.524 1.00 63.56 83 ALA A C 1
ATOM 659 O O . ALA A 1 83 ? -1.284 -4.252 -4.147 1.00 63.56 83 ALA A O 1
ATOM 660 N N . CYS A 1 84 ? -2.010 -3.374 -2.214 1.00 65.44 84 CYS A N 1
ATOM 661 C CA . CYS A 1 84 ? -0.928 -3.896 -1.382 1.00 65.44 84 CYS A CA 1
ATOM 662 C C . CYS A 1 84 ? -1.022 -5.407 -1.131 1.00 65.44 84 CYS A C 1
ATOM 664 O O . CYS A 1 84 ? 0.006 -6.020 -0.856 1.00 65.44 84 CYS A O 1
ATOM 666 N N . ASP A 1 85 ? -2.210 -6.011 -1.219 1.00 68.88 85 ASP A N 1
ATOM 667 C CA . ASP A 1 85 ? -2.353 -7.471 -1.171 1.00 68.88 85 ASP A CA 1
ATOM 668 C C . ASP A 1 85 ? -1.922 -8.126 -2.499 1.00 68.88 85 ASP A C 1
ATOM 670 O O . ASP A 1 85 ? -1.482 -9.278 -2.511 1.00 68.88 85 ASP A O 1
ATOM 674 N N . TYR A 1 86 ? -1.933 -7.380 -3.612 1.00 67.62 86 TYR A N 1
ATOM 675 C CA . TYR A 1 86 ? -1.346 -7.817 -4.880 1.00 67.62 86 TYR A CA 1
ATOM 676 C C . TYR A 1 86 ? 0.150 -7.517 -4.919 1.00 67.62 86 TYR A C 1
ATOM 678 O O . TYR A 1 86 ? 0.616 -6.548 -5.525 1.00 67.62 86 TYR A O 1
ATOM 686 N N . ASN A 1 87 ? 0.918 -8.427 -4.322 1.00 71.00 87 ASN A N 1
ATOM 687 C CA . ASN A 1 87 ? 2.369 -8.466 -4.475 1.00 71.00 87 ASN A CA 1
ATOM 688 C C . ASN A 1 87 ? 2.784 -8.348 -5.949 1.00 71.00 87 ASN A C 1
ATOM 690 O O . ASN A 1 87 ? 3.732 -7.630 -6.253 1.00 71.00 87 ASN A O 1
ATOM 694 N N . ASP A 1 88 ? 2.062 -8.979 -6.874 1.00 72.81 88 ASP A N 1
ATOM 695 C CA . ASP A 1 88 ? 2.365 -8.938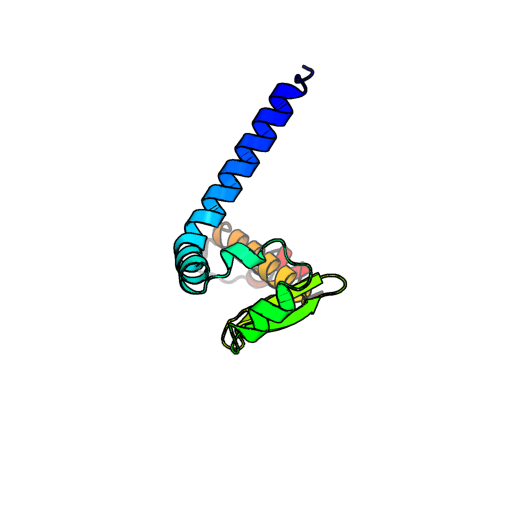 -8.308 1.00 72.81 88 ASP A CA 1
ATOM 696 C C . ASP A 1 88 ? 2.361 -7.512 -8.868 1.00 72.81 88 ASP A C 1
ATOM 698 O O . ASP A 1 88 ? 3.284 -7.141 -9.587 1.00 72.81 88 ASP A O 1
ATOM 702 N N . THR A 1 89 ? 1.413 -6.660 -8.468 1.00 71.06 89 THR A N 1
ATOM 703 C CA . THR A 1 89 ? 1.348 -5.256 -8.912 1.00 71.06 89 THR A CA 1
ATOM 704 C C . THR A 1 89 ? 2.566 -4.464 -8.443 1.00 71.06 89 THR A C 1
ATOM 706 O O . THR A 1 89 ? 3.130 -3.668 -9.194 1.00 71.06 89 THR A O 1
ATOM 709 N N . MET A 1 90 ? 3.021 -4.708 -7.213 1.00 72.94 90 MET A N 1
ATOM 710 C CA . MET A 1 90 ? 4.225 -4.083 -6.666 1.00 72.94 90 MET A CA 1
ATOM 711 C C . MET A 1 90 ? 5.492 -4.582 -7.377 1.00 72.94 90 MET A C 1
ATOM 713 O O . MET A 1 90 ? 6.350 -3.774 -7.740 1.00 72.94 90 MET A O 1
ATOM 717 N N . HIS A 1 91 ? 5.594 -5.888 -7.645 1.00 80.94 91 HIS A N 1
ATOM 718 C CA . HIS A 1 91 ? 6.690 -6.457 -8.433 1.00 80.94 91 HIS A CA 1
ATOM 719 C C . HIS A 1 91 ? 6.680 -5.929 -9.874 1.00 80.94 91 HIS A C 1
ATOM 721 O O . HIS A 1 91 ? 7.742 -5.598 -10.402 1.00 80.94 91 HIS A O 1
ATOM 727 N N . MET A 1 92 ? 5.508 -5.754 -10.492 1.00 81.81 92 MET A N 1
ATOM 728 C CA . MET A 1 92 ? 5.356 -5.158 -11.822 1.00 81.81 92 MET A CA 1
ATOM 729 C C . MET A 1 92 ? 5.758 -3.685 -11.828 1.00 81.81 92 MET A C 1
ATOM 731 O O . MET A 1 92 ? 6.500 -3.265 -12.711 1.00 81.81 92 MET A O 1
ATOM 735 N N . ALA A 1 93 ? 5.334 -2.899 -10.835 1.00 79.75 93 ALA A N 1
ATOM 736 C CA . ALA A 1 93 ? 5.723 -1.497 -10.712 1.00 79.75 93 ALA A CA 1
ATOM 737 C C . ALA A 1 93 ? 7.244 -1.351 -10.549 1.00 79.75 93 ALA A C 1
ATOM 739 O O . ALA A 1 93 ? 7.859 -0.519 -11.221 1.00 79.75 93 ALA A O 1
ATOM 740 N N . LYS A 1 94 ? 7.856 -2.204 -9.715 1.00 82.00 94 LYS A N 1
ATOM 741 C CA . LYS A 1 94 ? 9.308 -2.241 -9.507 1.00 82.00 94 LYS A CA 1
ATOM 742 C C . LYS A 1 94 ? 10.058 -2.671 -10.766 1.00 82.00 94 LYS A C 1
ATOM 744 O O . LYS A 1 94 ? 11.045 -2.046 -11.143 1.00 82.00 94 LYS A O 1
ATOM 749 N N . THR A 1 95 ? 9.560 -3.691 -11.454 1.00 82.62 95 THR A N 1
ATOM 750 C CA . THR A 1 95 ? 10.127 -4.161 -12.723 1.00 82.62 95 THR A CA 1
ATOM 751 C C . THR A 1 95 ? 10.029 -3.086 -13.804 1.00 82.62 95 THR A C 1
ATOM 753 O O . THR A 1 95 ? 11.010 -2.800 -14.487 1.00 82.62 95 THR A O 1
ATOM 756 N N . ALA A 1 96 ? 8.878 -2.421 -13.928 1.00 83.69 96 ALA A N 1
ATOM 757 C CA . ALA A 1 96 ? 8.678 -1.328 -14.874 1.00 83.69 96 ALA A CA 1
ATOM 758 C C . ALA A 1 96 ? 9.602 -0.137 -14.578 1.00 83.69 96 ALA A C 1
ATOM 760 O O . ALA A 1 96 ? 10.118 0.490 -15.502 1.00 83.69 96 ALA A O 1
ATOM 761 N N . GLU A 1 97 ? 9.835 0.173 -13.300 1.00 85.44 97 GLU A N 1
ATOM 762 C CA . GLU A 1 97 ? 10.826 1.166 -12.881 1.00 85.44 97 GLU A CA 1
ATOM 763 C C . GLU A 1 97 ? 12.237 0.775 -13.344 1.00 85.44 97 GLU A C 1
ATOM 765 O O . GLU A 1 97 ? 12.901 1.585 -13.989 1.00 85.44 97 GLU A O 1
ATOM 770 N N . MET A 1 98 ? 12.662 -0.471 -13.109 1.00 83.00 98 MET A N 1
ATOM 771 C CA . MET A 1 98 ? 13.972 -0.967 -13.551 1.00 83.00 98 MET A CA 1
ATOM 772 C C . MET A 1 98 ? 14.144 -0.873 -15.072 1.00 83.00 98 MET A C 1
ATOM 774 O O . MET A 1 98 ? 15.169 -0.372 -15.535 1.00 83.00 98 MET A O 1
ATOM 778 N N . ILE A 1 99 ? 13.128 -1.274 -15.846 1.00 83.75 99 ILE A N 1
ATOM 779 C CA . ILE A 1 99 ? 13.143 -1.182 -17.314 1.00 83.75 99 ILE A CA 1
ATOM 780 C C . ILE A 1 99 ? 13.280 0.275 -17.766 1.00 83.75 99 ILE A C 1
ATOM 782 O O . ILE A 1 99 ? 14.112 0.573 -18.623 1.00 83.75 99 ILE A O 1
ATOM 786 N N . ARG A 1 100 ? 12.509 1.201 -17.178 1.00 83.50 100 ARG A N 1
ATOM 787 C CA . ARG A 1 100 ? 12.587 2.634 -17.512 1.00 83.50 100 ARG A CA 1
ATOM 788 C C . ARG A 1 100 ? 13.960 3.223 -17.204 1.00 83.50 100 ARG A C 1
ATOM 790 O O . ARG A 1 100 ? 14.506 3.937 -18.040 1.00 83.50 100 ARG A O 1
ATOM 797 N N . CYS A 1 101 ? 14.523 2.924 -16.033 1.00 82.94 101 CYS A N 1
ATOM 798 C CA . CYS A 1 101 ? 15.864 3.379 -15.662 1.00 82.94 101 CYS A CA 1
ATOM 799 C C . CYS A 1 101 ? 16.920 2.862 -16.640 1.00 82.94 101 CYS A C 1
ATOM 801 O O . CYS A 1 101 ? 17.817 3.605 -17.040 1.00 82.94 101 CYS A O 1
ATOM 803 N N . GLN A 1 102 ? 16.799 1.603 -17.053 1.00 81.25 102 GLN A N 1
ATOM 804 C CA . GLN A 1 102 ? 17.730 1.003 -17.991 1.00 81.25 102 GLN A CA 1
ATOM 805 C C . GLN A 1 102 ? 17.617 1.657 -19.363 1.00 81.25 102 GLN A C 1
ATOM 807 O O . GLN A 1 102 ? 18.627 2.133 -19.862 1.00 81.25 102 GLN A O 1
ATOM 812 N N . LEU A 1 103 ? 16.401 1.812 -19.895 1.00 79.62 103 LEU A N 1
ATOM 813 C CA . LEU A 1 103 ? 16.151 2.483 -21.173 1.00 79.62 103 LEU A CA 1
ATOM 814 C C . LEU A 1 103 ? 16.665 3.931 -21.192 1.00 79.62 103 LEU A C 1
ATOM 816 O O . LEU A 1 103 ? 17.224 4.370 -22.189 1.00 79.62 103 LEU A O 1
ATOM 820 N N . ALA A 1 104 ? 16.525 4.660 -20.082 1.00 81.25 104 ALA A N 1
ATOM 821 C CA . ALA A 1 104 ? 17.060 6.014 -19.947 1.00 81.25 104 ALA A CA 1
ATOM 822 C C . ALA A 1 104 ? 18.600 6.059 -19.923 1.00 81.25 104 ALA A C 1
ATOM 824 O O . ALA A 1 104 ? 19.196 7.089 -20.235 1.00 81.25 104 ALA A O 1
ATOM 825 N N . THR A 1 105 ? 19.248 4.954 -19.542 1.00 79.06 105 THR A N 1
ATOM 826 C CA . THR A 1 105 ? 20.710 4.843 -19.453 1.00 79.06 105 THR A CA 1
ATOM 827 C C . THR A 1 105 ? 21.321 4.300 -20.749 1.00 79.06 105 THR A C 1
ATOM 829 O O . THR A 1 105 ? 22.458 4.644 -21.083 1.00 79.06 105 THR A O 1
ATOM 832 N N . THR A 1 106 ? 20.589 3.477 -21.507 1.00 72.44 106 THR A N 1
ATOM 833 C CA . THR A 1 106 ? 21.048 2.959 -22.798 1.00 72.44 106 THR A CA 1
ATOM 834 C C . THR A 1 106 ? 21.067 4.081 -23.836 1.00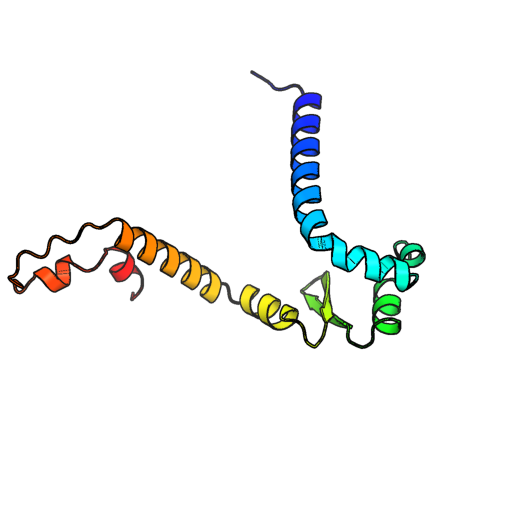 72.44 106 THR A C 1
ATOM 836 O O . THR A 1 106 ? 20.033 4.569 -24.281 1.00 72.44 106 THR A O 1
ATOM 839 N N . LYS A 1 107 ? 22.262 4.495 -24.268 1.00 68.81 107 LYS A N 1
ATOM 840 C CA . LYS A 1 107 ? 22.411 5.396 -25.417 1.00 68.81 107 LYS A CA 1
ATOM 841 C C . LYS A 1 107 ? 22.236 4.591 -26.701 1.00 68.81 107 LYS A C 1
ATOM 843 O O . LYS A 1 107 ? 23.173 3.936 -27.142 1.00 68.81 107 LYS A O 1
ATOM 848 N N . THR A 1 108 ? 21.054 4.645 -27.304 1.00 67.31 108 THR A N 1
ATOM 849 C CA . THR A 1 108 ? 20.829 4.058 -28.629 1.00 67.31 108 THR A CA 1
ATOM 850 C C . THR A 1 108 ? 21.390 4.995 -29.697 1.00 67.31 108 THR A C 1
ATOM 852 O O . THR A 1 108 ? 20.834 6.063 -29.956 1.00 67.31 108 THR A O 1
ATOM 855 N N . THR A 1 109 ? 22.505 4.627 -30.321 1.00 65.44 109 THR A N 1
ATOM 856 C CA . THR A 1 109 ? 23.001 5.301 -31.528 1.00 65.44 109 THR A CA 1
ATOM 857 C C . THR A 1 109 ? 22.343 4.678 -32.750 1.00 65.44 109 THR A C 1
ATOM 859 O O . THR A 1 109 ? 22.777 3.632 -33.219 1.00 65.44 109 THR A O 1
ATOM 862 N N . PHE A 1 110 ? 21.286 5.313 -33.260 1.00 66.75 110 PHE A N 1
ATOM 863 C CA . PHE A 1 110 ? 20.669 4.908 -34.521 1.00 66.75 110 PHE A CA 1
ATOM 864 C C . PHE A 1 110 ? 21.545 5.375 -35.690 1.00 66.75 110 PHE A C 1
ATOM 866 O O . PHE A 1 110 ? 21.697 6.575 -35.915 1.00 66.75 110 PHE A O 1
ATOM 873 N N . SER A 1 111 ? 22.148 4.430 -36.412 1.00 67.75 111 SER A N 1
ATOM 874 C CA . SER A 1 111 ? 23.070 4.696 -37.528 1.00 67.75 111 SER A CA 1
ATOM 875 C C . SER A 1 111 ? 22.364 4.887 -38.881 1.00 67.75 111 SER A C 1
ATOM 877 O O . SER A 1 111 ? 23.030 5.110 -39.890 1.00 67.75 111 SER A O 1
ATOM 879 N N . GLY A 1 112 ? 21.026 4.833 -38.918 1.00 69.25 112 GLY A N 1
ATOM 880 C CA . GLY A 1 112 ? 20.226 5.047 -40.131 1.00 69.25 112 GLY A CA 1
ATOM 881 C C . GLY A 1 112 ? 19.965 3.794 -40.971 1.00 69.25 112 GLY A C 1
ATOM 882 O O . GLY A 1 112 ? 19.196 3.869 -41.926 1.00 69.25 112 GLY A O 1
ATOM 883 N N . SER A 1 113 ? 20.550 2.649 -40.613 1.00 72.75 113 SER A N 1
ATOM 884 C CA . SER A 1 113 ? 20.273 1.347 -41.226 1.00 72.75 113 SER A CA 1
ATOM 885 C C . SER A 1 113 ? 19.759 0.394 -40.156 1.00 72.75 113 SER A C 1
ATOM 887 O O . SER A 1 113 ? 20.335 0.338 -39.078 1.00 72.75 113 SER A O 1
ATOM 889 N N . LEU A 1 114 ? 18.686 -0.334 -40.458 1.00 63.66 114 LEU A N 1
ATOM 890 C CA . LEU A 1 114 ? 18.192 -1.434 -39.631 1.00 63.66 114 LEU A CA 1
ATOM 891 C C . LEU A 1 114 ? 18.752 -2.725 -40.232 1.00 63.66 114 LEU A C 1
ATOM 893 O O . LEU A 1 114 ? 18.285 -3.176 -41.279 1.00 63.66 114 LEU A O 1
ATOM 897 N N . VAL A 1 115 ? 19.809 -3.263 -39.633 1.00 68.06 115 VAL A N 1
ATOM 898 C CA . VAL A 1 115 ? 20.311 -4.609 -39.936 1.00 68.06 115 VAL A CA 1
ATOM 899 C C . VAL A 1 115 ? 19.312 -5.625 -39.371 1.00 68.06 115 VAL A C 1
ATOM 901 O O . VAL A 1 115 ? 18.600 -5.327 -38.413 1.00 68.06 115 VAL A O 1
ATOM 904 N N . SER A 1 116 ? 19.213 -6.814 -39.976 1.00 72.31 116 SER A N 1
ATOM 905 C CA . SER A 1 116 ? 18.210 -7.834 -39.617 1.00 72.31 116 SER A CA 1
ATOM 906 C C . SER A 1 116 ? 18.189 -8.200 -38.131 1.00 72.31 116 SER A C 1
ATOM 908 O O . SER A 1 116 ? 17.128 -8.544 -37.620 1.00 72.31 116 SER A O 1
ATOM 910 N N . ASP A 1 117 ? 19.329 -8.066 -37.454 1.00 70.12 117 ASP A N 1
ATOM 911 C CA . ASP A 1 117 ? 19.533 -8.535 -36.082 1.00 70.12 117 ASP A CA 1
ATOM 912 C C . ASP A 1 117 ? 19.493 -7.372 -35.064 1.00 70.12 117 ASP A C 1
ATOM 914 O O . ASP A 1 117 ? 19.426 -7.592 -33.856 1.00 70.12 117 ASP A O 1
ATOM 918 N N . ASP A 1 118 ? 19.439 -6.116 -35.538 1.00 67.62 118 ASP A N 1
ATOM 919 C CA . ASP A 1 118 ? 19.438 -4.919 -34.680 1.00 67.62 118 ASP A CA 1
ATOM 920 C C . ASP A 1 118 ? 18.210 -4.865 -33.766 1.00 67.62 118 ASP A C 1
ATOM 922 O O . ASP A 1 118 ? 18.260 -4.277 -32.685 1.00 67.62 118 ASP A O 1
ATOM 926 N N . ILE A 1 119 ? 17.088 -5.448 -34.198 1.00 70.62 119 ILE A N 1
ATOM 927 C CA . ILE A 1 119 ? 15.851 -5.477 -33.412 1.00 70.62 119 ILE A CA 1
ATOM 928 C C . ILE A 1 119 ? 16.018 -6.399 -32.205 1.00 70.62 119 ILE A C 1
ATOM 930 O O . ILE A 1 119 ? 15.645 -6.003 -31.101 1.00 70.62 119 ILE A O 1
ATOM 934 N N . ASP A 1 120 ? 16.606 -7.580 -32.401 1.00 71.56 120 ASP A N 1
ATOM 935 C CA . ASP A 1 120 ? 16.809 -8.567 -31.339 1.00 71.56 120 ASP A CA 1
ATOM 936 C C . ASP A 1 120 ? 17.842 -8.069 -30.316 1.00 71.56 120 ASP A C 1
ATOM 938 O O . ASP A 1 120 ? 17.618 -8.163 -29.106 1.00 71.56 120 ASP A O 1
ATOM 942 N N . ASP A 1 121 ? 18.916 -7.431 -30.790 1.00 72.19 121 ASP A N 1
ATOM 943 C CA . ASP A 1 121 ? 19.974 -6.865 -29.945 1.00 72.19 121 ASP A CA 1
ATOM 944 C C . ASP A 1 121 ? 19.555 -5.573 -29.217 1.00 72.19 121 ASP A C 1
ATOM 946 O O . ASP A 1 121 ? 20.145 -5.194 -28.199 1.00 72.19 121 ASP A O 1
ATOM 950 N N . SER A 1 122 ? 18.511 -4.891 -29.701 1.00 69.56 122 SER A N 1
ATOM 951 C CA . SER A 1 122 ? 17.982 -3.670 -29.079 1.00 69.56 122 SER A CA 1
ATOM 952 C C . SER A 1 122 ? 17.093 -3.938 -27.863 1.00 69.56 122 SER A C 1
ATOM 954 O O . SER A 1 122 ? 16.762 -2.993 -27.140 1.00 69.56 122 SER A O 1
ATOM 956 N N . ILE A 1 123 ? 16.691 -5.189 -27.612 1.00 71.56 123 ILE A N 1
ATOM 957 C CA . ILE A 1 123 ? 15.834 -5.542 -26.476 1.00 71.56 123 ILE A CA 1
ATOM 958 C C . ILE A 1 123 ? 16.694 -5.631 -25.205 1.00 71.56 123 ILE A C 1
ATOM 960 O O . ILE A 1 123 ? 17.566 -6.495 -25.101 1.00 71.56 123 ILE A O 1
ATOM 964 N N . PRO A 1 124 ? 16.444 -4.793 -24.179 1.00 72.06 124 PRO A N 1
ATOM 965 C CA . PRO A 1 124 ? 17.176 -4.876 -22.923 1.00 72.06 124 PRO A CA 1
ATOM 966 C C . PRO A 1 124 ? 17.074 -6.282 -22.308 1.00 72.06 124 PRO A C 1
ATOM 968 O O . PRO A 1 124 ? 15.961 -6.792 -22.149 1.00 72.06 124 PRO A O 1
ATOM 971 N N . PRO A 1 125 ? 18.188 -6.896 -21.866 1.00 73.50 125 PRO A N 1
ATOM 972 C CA . PRO A 1 125 ? 18.172 -8.250 -21.311 1.00 73.50 125 PRO A CA 1
ATOM 973 C C . PRO A 1 125 ? 17.150 -8.485 -20.180 1.00 73.50 125 PRO A C 1
ATOM 975 O O . PRO A 1 125 ? 16.593 -9.581 -20.108 1.00 73.50 125 PRO A O 1
ATOM 978 N N . PRO A 1 126 ? 16.821 -7.498 -19.320 1.00 72.25 126 PRO A N 1
ATOM 979 C CA . PRO A 1 126 ? 15.778 -7.687 -18.307 1.00 72.25 126 PRO A CA 1
ATOM 980 C C . PRO A 1 126 ? 14.354 -7.809 -18.861 1.00 72.25 126 PRO A C 1
ATOM 982 O O . PRO A 1 126 ? 13.530 -8.471 -18.237 1.00 72.25 126 PRO A O 1
ATOM 985 N N . LEU A 1 127 ? 14.059 -7.254 -20.042 1.00 71.38 127 LEU A N 1
ATOM 986 C CA . LEU A 1 127 ? 12.775 -7.464 -20.726 1.00 71.38 127 LEU A CA 1
ATOM 987 C C . LEU A 1 127 ? 12.636 -8.905 -21.237 1.00 71.38 127 LEU A C 1
ATOM 989 O O . LEU A 1 127 ? 11.550 -9.471 -21.157 1.00 71.38 127 LEU A O 1
ATOM 993 N N . LEU A 1 128 ? 13.735 -9.536 -21.668 1.00 74.06 128 LEU A N 1
ATOM 994 C CA . LEU A 1 128 ? 13.738 -10.949 -22.077 1.00 74.06 128 LEU A CA 1
ATOM 995 C C . LEU A 1 128 ? 13.467 -11.908 -20.907 1.00 74.06 128 LEU A C 1
ATOM 997 O O . LEU A 1 128 ? 12.964 -13.010 -21.110 1.00 74.06 128 LEU A O 1
ATOM 1001 N N . GLN A 1 129 ? 13.799 -11.507 -19.678 1.00 72.25 129 GLN A N 1
ATOM 1002 C CA . GLN A 1 129 ? 13.534 -12.306 -18.477 1.00 72.25 129 GLN A CA 1
ATOM 1003 C C . GLN A 1 129 ? 12.103 -12.143 -17.949 1.00 72.25 129 GLN A C 1
ATOM 1005 O O . GLN A 1 129 ? 11.662 -12.977 -17.165 1.00 72.25 129 GLN A O 1
ATOM 1010 N N . LEU A 1 130 ? 11.387 -11.097 -18.373 1.00 67.81 130 LEU A N 1
ATOM 1011 C CA . LEU A 1 130 ? 10.048 -10.775 -17.878 1.00 67.81 130 LEU A CA 1
ATOM 1012 C C . LEU A 1 130 ? 8.932 -11.586 -18.554 1.00 67.81 130 LEU A C 1
ATOM 1014 O O . LEU A 1 130 ? 7.894 -11.813 -17.946 1.00 67.81 130 LEU A O 1
ATOM 1018 N N . VAL A 1 131 ? 9.130 -12.007 -19.805 1.00 66.12 131 VAL A N 1
ATOM 1019 C CA . VAL A 1 131 ? 8.104 -12.684 -20.630 1.00 66.12 131 VAL A CA 1
ATOM 1020 C C . VAL A 1 131 ? 8.259 -14.216 -20.592 1.00 66.12 131 VAL A C 1
ATOM 1022 O O . VAL A 1 131 ? 7.779 -14.916 -21.478 1.00 66.12 131 VAL A O 1
ATOM 1025 N N . LYS A 1 132 ? 8.976 -14.748 -19.596 1.00 49.03 132 LYS A N 1
ATOM 1026 C CA . LYS A 1 132 ? 9.242 -16.187 -19.473 1.00 49.03 132 LYS A CA 1
ATOM 1027 C C . LYS A 1 132 ? 8.146 -16.945 -18.742 1.00 49.03 132 LYS A C 1
ATOM 1029 O O . LYS A 1 132 ? 7.667 -16.432 -17.711 1.00 49.03 132 LYS A O 1
#

Secondary structure (DSSP, 8-state):
----HHHHHHHHHHHHHHHHHHHHHHHTTHHHHHHHTT-GGGTT-TTHHHHHHHH-TTEEEEEETTEEEEEETTSSHHHHHHHHH-HHHHHHHHHHHHHHHHHHH------S---TTHHHHTS-HHHHHHT-

Radius of gyration: 25.03 Å; chains: 1; bounding box: 56×36×68 Å

Foldseek 3Di:
DDDDVVVVVVVVVVVVVVVVVVVVVVCPVVVVVCVVQVLPVVPPPPCSVVVCCVSDVQWDWDDDDPDIDIDGPPDCVVVVVVCVVPPVNVVVVVLVVVVVVVVVVDDDDDPPDDDPCNVVVVDPPSVVVVVD